Protein AF-A0A0A0AAV8-F1 (afdb_monomer_lite)

Foldseek 3Di:
DVVVVLVVCVVPDVPPDPPNRDPVVVVVVVVVVVVVVVVVVVVVVVVVVVVVVCVVVVD

Organism: Charadrius vociferus (NCBI:txid50402)

Sequence (59 aa):
AAIDFLLLAHGHGCEDFEGMCCMNLSDHSESIHKKLQQLQDNMKKLTVTNWGLDRLLGS

pLDDT: mean 70.23, std 11.97, range [52.44, 93.06]

Radius of gyration: 21.95 Å; chains: 1; bounding box: 43×15×60 Å

Secondary structure (DSSP, 8-state):
-HHHHHHHHHHS-TTSSTTTTT--HHHHHHHHHHHHHHHHHHHHHHHHHHHHHHHHHT-

Structure (mmCIF, N/CA/C/O backbone):
data_AF-A0A0A0AAV8-F1
#
_entry.id   AF-A0A0A0AAV8-F1
#
loop_
_atom_site.group_PDB
_atom_site.id
_atom_site.type_symbol
_atom_site.label_atom_id
_atom_site.label_alt_id
_atom_site.label_comp_id
_atom_site.label_asym_id
_atom_site.label_entity_id
_atom_site.label_seq_id
_atom_site.pdbx_PDB_ins_code
_atom_site.Cartn_x
_atom_site.Cartn_y
_atom_site.Cartn_z
_atom_site.occupancy
_atom_site.B_iso_or_equiv
_atom_site.auth_seq_id
_atom_site.auth_comp_id
_atom_site.auth_asym_id
_atom_site.auth_atom_id
_atom_site.pdbx_PDB_model_num
ATOM 1 N N . ALA A 1 1 ? -29.043 -0.160 4.848 1.00 66.31 1 ALA A N 1
ATOM 2 C CA . ALA A 1 1 ? -29.408 -0.849 6.105 1.00 66.31 1 ALA A CA 1
ATOM 3 C C . ALA A 1 1 ? -28.178 -1.396 6.827 1.00 66.31 1 ALA A C 1
ATOM 5 O O . ALA A 1 1 ? -27.817 -0.846 7.853 1.00 66.31 1 ALA A O 1
ATOM 6 N N . ALA A 1 2 ? -27.494 -2.420 6.298 1.00 61.94 2 ALA A N 1
ATOM 7 C CA . ALA A 1 2 ? -26.304 -2.977 6.958 1.00 61.94 2 ALA A CA 1
ATOM 8 C C . ALA A 1 2 ? -25.106 -2.007 6.968 1.00 61.94 2 ALA A C 1
ATOM 10 O O . ALA A 1 2 ? -24.453 -1.845 7.989 1.00 61.94 2 ALA A O 1
ATOM 11 N N . ILE A 1 3 ? -24.852 -1.321 5.848 1.00 64.88 3 ILE A N 1
ATOM 12 C CA . ILE A 1 3 ? -23.736 -0.367 5.715 1.00 64.88 3 ILE A CA 1
ATOM 13 C C . ILE A 1 3 ? -23.952 0.868 6.604 1.00 64.88 3 ILE A C 1
ATOM 15 O O . ILE A 1 3 ? -23.034 1.289 7.298 1.00 64.88 3 ILE A O 1
ATOM 19 N N . ASP A 1 4 ? -25.176 1.401 6.645 1.00 72.25 4 ASP A N 1
ATOM 20 C CA . ASP A 1 4 ? -25.520 2.564 7.477 1.00 72.25 4 ASP A CA 1
ATOM 21 C C . ASP A 1 4 ? -25.364 2.261 8.975 1.00 72.25 4 ASP A C 1
ATOM 23 O O . ASP A 1 4 ? -24.867 3.092 9.731 1.00 72.25 4 ASP A O 1
ATOM 27 N N . PHE A 1 5 ? -25.724 1.042 9.395 1.00 69.38 5 PHE A N 1
ATOM 28 C CA . PHE A 1 5 ? -25.571 0.579 10.775 1.00 69.38 5 PHE A CA 1
ATOM 29 C C . PHE A 1 5 ? -24.093 0.470 11.185 1.00 69.38 5 PHE A C 1
ATOM 31 O O . PHE A 1 5 ? -23.720 0.881 12.281 1.00 69.38 5 PHE A O 1
ATOM 38 N N . LEU A 1 6 ? -23.236 -0.015 10.280 1.00 68.88 6 LEU A N 1
ATOM 39 C CA . LEU A 1 6 ? -21.790 -0.115 10.507 1.00 68.88 6 LEU A CA 1
ATOM 40 C C . LEU A 1 6 ? -21.109 1.261 10.598 1.00 68.88 6 LEU A C 1
ATOM 42 O O . LEU A 1 6 ? -20.188 1.429 11.392 1.00 68.88 6 LEU A O 1
ATOM 46 N N . LEU A 1 7 ? -21.564 2.250 9.822 1.00 70.00 7 LEU A N 1
ATOM 47 C CA . LEU A 1 7 ? -21.038 3.620 9.886 1.00 70.00 7 LEU A CA 1
ATOM 48 C C . LEU A 1 7 ? -21.470 4.349 11.168 1.00 70.00 7 LEU A C 1
ATOM 50 O O . LEU A 1 7 ? -20.661 5.051 11.772 1.00 70.00 7 LEU A O 1
ATOM 54 N N . LEU A 1 8 ? -22.713 4.147 11.617 1.00 68.88 8 LEU A N 1
ATOM 55 C CA . LEU A 1 8 ? -23.216 4.685 12.888 1.00 68.88 8 LEU A CA 1
ATOM 56 C C . LEU A 1 8 ? -22.450 4.123 14.095 1.00 68.88 8 LEU A C 1
ATOM 58 O O . LEU A 1 8 ? -22.059 4.891 14.973 1.00 68.88 8 LEU A O 1
ATOM 62 N N . ALA A 1 9 ? -22.167 2.816 14.098 1.00 64.69 9 ALA A N 1
ATOM 63 C CA . ALA A 1 9 ? -21.379 2.149 15.139 1.00 64.69 9 ALA A CA 1
ATOM 64 C C . A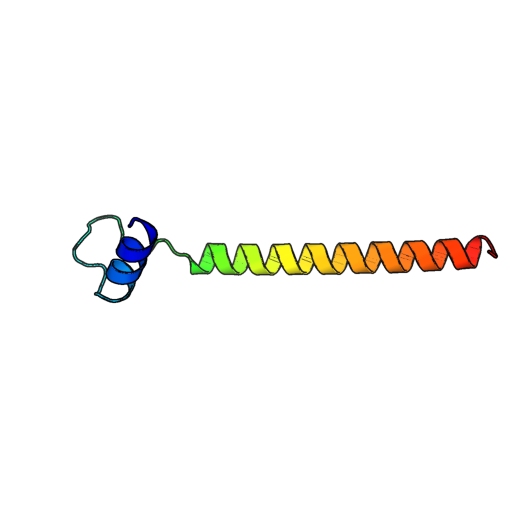LA A 1 9 ? -19.888 2.547 15.143 1.00 64.69 9 ALA A C 1
ATOM 66 O O . ALA A 1 9 ? -19.195 2.335 16.130 1.00 64.69 9 ALA A O 1
ATOM 67 N N . HIS A 1 10 ? -19.379 3.116 14.045 1.00 64.12 10 HIS A N 1
ATOM 68 C CA . HIS A 1 10 ? -18.026 3.673 13.989 1.00 64.12 10 HIS A CA 1
ATOM 69 C C . HIS A 1 10 ? -17.969 5.094 14.578 1.00 64.12 10 HIS A C 1
ATOM 71 O O . HIS A 1 10 ? -16.972 5.467 15.191 1.00 64.12 10 HIS A O 1
ATOM 77 N N . GLY A 1 11 ? -19.019 5.901 14.372 1.00 61.00 11 GLY A N 1
ATOM 78 C CA . GLY A 1 11 ? -19.084 7.298 14.821 1.00 61.00 11 GLY A CA 1
ATOM 79 C C . GLY A 1 11 ? -19.466 7.480 16.294 1.00 61.00 11 GLY A C 1
ATOM 80 O O . GLY A 1 11 ? -19.056 8.461 16.911 1.00 61.00 11 GLY A O 1
ATOM 81 N N . HIS A 1 12 ? -20.219 6.538 16.865 1.00 61.16 12 HIS A N 1
ATOM 82 C CA . HIS A 1 12 ? -20.497 6.457 18.299 1.00 61.16 12 HIS A CA 1
ATOM 83 C C . HIS A 1 12 ? -19.614 5.363 18.901 1.00 61.16 12 HIS A C 1
ATOM 85 O O . HIS A 1 12 ? -19.689 4.225 18.459 1.00 61.16 12 HIS A O 1
ATOM 91 N N . GLY A 1 13 ? -18.753 5.734 19.856 1.00 57.44 13 GLY A N 1
ATOM 92 C CA . GLY A 1 13 ? -17.723 4.882 20.457 1.00 57.44 13 GLY A CA 1
ATOM 93 C C . GLY A 1 13 ? -18.161 3.432 20.653 1.00 57.44 13 GLY A C 1
ATOM 94 O O . GLY A 1 13 ? -19.247 3.156 21.155 1.00 57.44 13 GLY A O 1
ATOM 95 N N . CYS A 1 14 ? -17.298 2.524 20.208 1.00 61.53 14 CYS A N 1
ATOM 96 C CA . CYS A 1 14 ? -17.541 1.095 20.096 1.00 61.53 14 CYS A CA 1
ATOM 97 C C . CYS A 1 14 ? -17.572 0.372 21.459 1.00 61.53 14 CYS A C 1
ATOM 99 O O . CYS A 1 14 ? -16.778 -0.530 21.722 1.00 61.53 14 CYS A O 1
ATOM 101 N N . GLU A 1 15 ? -18.453 0.816 22.351 1.00 56.06 15 GLU A N 1
ATOM 102 C CA . GLU A 1 15 ? -18.598 0.305 23.717 1.00 56.06 15 GLU A CA 1
ATOM 103 C C . GLU A 1 15 ? -19.889 -0.516 23.896 1.00 56.06 15 GLU A C 1
ATOM 105 O O . GLU A 1 15 ? -19.940 -1.363 24.781 1.00 56.06 15 GLU A O 1
ATOM 110 N N . ASP A 1 16 ? -20.886 -0.375 23.010 1.00 53.34 16 ASP A N 1
ATOM 111 C CA . ASP A 1 16 ? -22.196 -1.040 23.162 1.00 53.34 16 ASP A CA 1
ATOM 112 C C . ASP A 1 16 ? -22.293 -2.450 22.544 1.00 53.34 16 ASP A C 1
ATOM 114 O O . ASP A 1 16 ? -23.259 -3.174 22.786 1.00 53.34 16 ASP A O 1
ATOM 118 N N . PHE A 1 17 ? -21.303 -2.881 21.759 1.00 55.38 17 PHE A N 1
ATOM 119 C CA . PHE A 1 17 ? -21.270 -4.229 21.185 1.00 55.38 17 PHE A CA 1
ATOM 120 C C . PHE A 1 17 ? -19.974 -4.927 21.588 1.00 55.38 17 PHE A C 1
ATOM 122 O O . PHE A 1 17 ? -18.918 -4.679 21.001 1.00 55.38 17 PHE A O 1
ATOM 129 N N . GLU A 1 18 ? -20.087 -5.822 22.573 1.00 52.44 18 GLU A N 1
ATOM 130 C CA . GLU A 1 18 ? -19.056 -6.698 23.158 1.00 52.44 18 GLU A CA 1
ATOM 131 C C . GLU A 1 18 ? -18.478 -7.698 22.122 1.00 52.44 18 GLU A C 1
ATOM 133 O O . GLU A 1 18 ? -18.579 -8.915 22.243 1.00 52.44 18 GLU A O 1
ATOM 138 N N . GLY A 1 19 ? -17.928 -7.174 21.025 1.00 55.69 19 GLY A N 1
ATOM 139 C CA . GLY A 1 19 ? -17.474 -7.937 19.861 1.00 55.69 19 GLY A CA 1
ATOM 140 C C . GLY A 1 19 ? -17.382 -7.151 18.545 1.00 55.69 19 GLY A C 1
ATOM 141 O O . GLY A 1 19 ? -16.858 -7.688 17.573 1.00 55.69 19 GLY A O 1
ATOM 142 N N . MET A 1 20 ? -17.845 -5.894 18.482 1.00 56.00 20 MET A N 1
ATOM 143 C CA . MET A 1 20 ? -17.624 -5.010 17.317 1.00 56.00 20 MET A CA 1
ATOM 144 C C . MET A 1 20 ? -16.494 -4.000 17.544 1.00 56.00 20 MET A C 1
ATOM 146 O O . MET A 1 20 ? -16.202 -3.205 16.647 1.00 56.00 20 MET A O 1
ATOM 150 N N . CYS A 1 21 ? -15.847 -4.033 18.717 1.00 60.38 21 CYS A N 1
ATOM 151 C CA . CYS A 1 21 ? -14.688 -3.202 19.022 1.00 60.38 21 CYS A CA 1
ATOM 152 C C . CYS A 1 21 ? -13.549 -3.582 18.082 1.00 60.38 21 CYS A C 1
ATOM 154 O O . CYS A 1 21 ? -12.852 -4.576 18.266 1.00 60.38 21 CYS A O 1
ATOM 156 N N . CYS A 1 22 ? -13.421 -2.776 17.031 1.00 62.31 22 CYS A N 1
ATOM 157 C CA . CYS A 1 22 ? -12.350 -2.820 16.057 1.00 62.31 22 CYS A CA 1
ATOM 158 C C . CYS A 1 22 ? -12.358 -4.090 15.190 1.00 62.31 22 CYS A C 1
ATOM 160 O O . CYS A 1 22 ? -11.491 -4.955 15.310 1.00 62.31 22 CYS A O 1
ATOM 162 N N . MET A 1 23 ? -13.212 -4.122 14.156 1.00 54.34 23 MET A N 1
ATOM 163 C CA . MET A 1 23 ? -12.674 -4.631 12.890 1.00 54.34 23 MET A CA 1
ATOM 164 C C . MET A 1 23 ? -11.493 -3.715 12.573 1.00 54.34 23 MET A C 1
ATOM 166 O O . MET A 1 23 ? -11.708 -2.549 12.241 1.00 54.34 23 MET A O 1
ATOM 170 N N . ASN A 1 24 ? -10.259 -4.187 12.769 1.00 56.12 24 ASN A N 1
ATOM 171 C CA . ASN A 1 24 ? -9.069 -3.446 12.374 1.00 56.12 24 ASN A CA 1
ATOM 172 C C . ASN A 1 24 ? -9.052 -3.369 10.838 1.00 56.12 24 ASN A C 1
ATOM 174 O O . ASN A 1 24 ? -8.378 -4.127 10.143 1.00 56.12 24 ASN A O 1
ATOM 178 N N . LEU A 1 25 ? -9.874 -2.470 10.299 1.00 54.75 25 LEU A N 1
ATOM 179 C CA . LEU A 1 25 ? -9.951 -2.157 8.882 1.00 54.75 25 LEU A CA 1
ATOM 180 C C . LEU A 1 25 ? -8.638 -1.523 8.415 1.00 54.75 25 LEU A C 1
ATOM 182 O O . LEU A 1 25 ? -8.379 -1.534 7.217 1.00 54.75 25 LEU A O 1
ATOM 186 N N . SER A 1 26 ? -7.792 -1.027 9.331 1.00 56.06 26 SER A N 1
ATOM 187 C CA . SER A 1 26 ? -6.467 -0.498 9.004 1.00 56.06 26 SER A CA 1
ATOM 188 C C . SER A 1 26 ? -5.581 -1.591 8.407 1.00 56.06 26 SER A C 1
ATOM 190 O O . SER A 1 26 ? -5.121 -1.435 7.276 1.00 56.06 26 SER A O 1
ATOM 192 N N . ASP A 1 27 ? -5.467 -2.750 9.066 1.00 5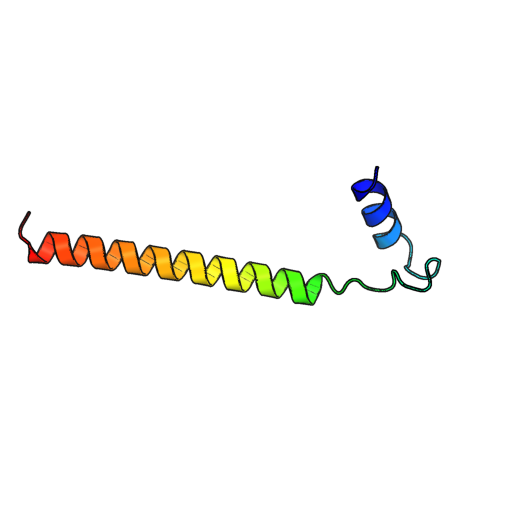8.38 27 ASP A N 1
ATOM 193 C CA . ASP A 1 27 ? -4.637 -3.869 8.584 1.00 58.38 27 ASP A CA 1
ATOM 194 C C . ASP A 1 27 ? -5.119 -4.416 7.229 1.00 58.38 27 ASP A C 1
ATOM 196 O O . ASP A 1 27 ? -4.322 -4.816 6.373 1.00 58.38 27 ASP A O 1
ATOM 200 N N . HIS A 1 28 ? -6.436 -4.416 6.992 1.00 59.34 28 HIS A N 1
ATOM 201 C CA . HIS A 1 28 ? -6.998 -4.820 5.700 1.00 59.34 28 HIS A CA 1
ATOM 202 C C . HIS A 1 28 ? -6.883 -3.731 4.622 1.00 59.34 28 HIS A C 1
ATOM 204 O O . HIS A 1 28 ? -6.631 -4.059 3.460 1.00 59.34 28 HIS A O 1
ATOM 210 N N . SER A 1 29 ? -7.007 -2.451 4.975 1.00 58.09 29 SER A N 1
ATOM 211 C CA . SER A 1 29 ? -6.875 -1.330 4.034 1.00 58.09 29 SER A CA 1
ATOM 212 C C . SER A 1 29 ? -5.434 -1.162 3.538 1.00 58.09 29 SER A C 1
ATOM 214 O O . SER A 1 29 ? -5.215 -0.999 2.334 1.00 58.09 29 SER A O 1
ATOM 216 N N . GLU A 1 30 ? -4.445 -1.343 4.419 1.00 60.91 30 GLU A N 1
ATOM 217 C CA . GLU A 1 30 ? -3.028 -1.398 4.045 1.00 60.91 30 GLU A CA 1
ATOM 218 C C . GLU A 1 30 ? -2.732 -2.575 3.105 1.00 60.91 30 GLU A C 1
ATOM 220 O O . GLU A 1 30 ? -1.960 -2.447 2.150 1.00 60.91 30 GLU A O 1
ATOM 225 N N . SER A 1 31 ? -3.374 -3.724 3.337 1.00 73.12 31 SER A N 1
ATOM 226 C CA . SER A 1 31 ? -3.236 -4.918 2.496 1.00 73.12 31 SER A CA 1
ATOM 227 C C . SER A 1 31 ? -3.811 -4.710 1.088 1.00 73.12 31 SER A C 1
ATOM 229 O O . SER A 1 31 ? -3.193 -5.112 0.098 1.00 73.12 31 SER A O 1
ATOM 231 N N . ILE A 1 32 ? -4.956 -4.029 0.965 1.00 80.56 32 ILE A N 1
ATOM 232 C CA . ILE A 1 32 ? -5.571 -3.709 -0.335 1.00 80.56 32 ILE A CA 1
ATOM 233 C C . ILE A 1 32 ? -4.715 -2.705 -1.114 1.00 80.56 32 ILE A C 1
ATOM 235 O O . ILE A 1 32 ? -4.475 -2.911 -2.306 1.00 80.56 32 ILE A O 1
ATOM 239 N N . HIS A 1 33 ? -4.203 -1.661 -0.455 1.00 81.75 33 HIS A N 1
ATOM 240 C CA . HIS A 1 33 ? -3.356 -0.662 -1.110 1.00 81.75 33 HIS A CA 1
ATOM 241 C C . HIS A 1 33 ? -2.066 -1.287 -1.666 1.00 81.75 33 HIS A C 1
ATOM 243 O O . HIS A 1 33 ? -1.717 -1.067 -2.828 1.00 81.75 33 HIS A O 1
ATOM 249 N N . LYS A 1 34 ? -1.413 -2.163 -0.887 1.00 83.44 34 LYS A N 1
ATOM 250 C CA . LYS A 1 34 ? -0.229 -2.920 -1.333 1.00 83.44 34 LYS A CA 1
ATOM 251 C C . LYS A 1 34 ? -0.528 -3.811 -2.541 1.00 83.44 34 LYS A C 1
ATOM 253 O O . LYS A 1 34 ? 0.246 -3.820 -3.496 1.00 83.44 34 LYS A O 1
ATOM 258 N N . LYS A 1 35 ? -1.657 -4.528 -2.540 1.00 85.69 35 LYS A N 1
ATOM 259 C CA . LYS A 1 35 ? -2.061 -5.386 -3.670 1.00 85.69 35 LYS A CA 1
ATOM 260 C C . LYS A 1 35 ? -2.357 -4.582 -4.940 1.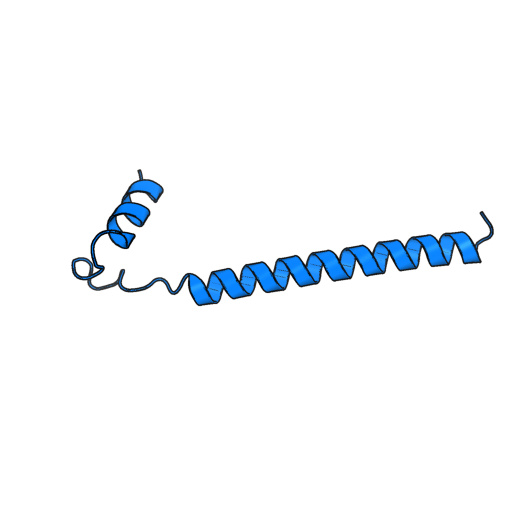00 85.69 35 LYS A C 1
ATOM 262 O O . LYS A 1 35 ? -1.981 -5.012 -6.029 1.00 85.69 35 LYS A O 1
ATOM 267 N N . LEU A 1 36 ? -2.988 -3.413 -4.814 1.00 90.94 36 LEU A N 1
ATOM 268 C CA . LEU A 1 36 ? -3.227 -2.509 -5.945 1.00 90.94 36 LEU A CA 1
ATOM 269 C C . LEU A 1 36 ? -1.915 -1.982 -6.535 1.00 90.94 36 L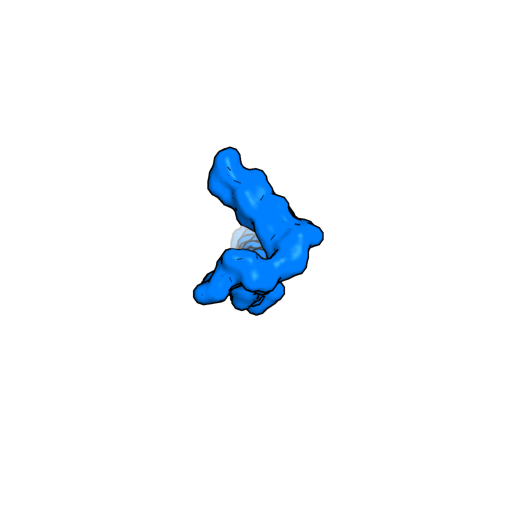EU A C 1
ATOM 271 O O . LEU A 1 36 ? -1.752 -1.989 -7.755 1.00 90.94 36 LEU A O 1
ATOM 275 N N . GLN A 1 37 ? -0.964 -1.589 -5.687 1.00 90.50 37 GLN A N 1
ATOM 276 C CA . GLN A 1 37 ? 0.355 -1.144 -6.132 1.00 90.50 37 GLN A CA 1
ATOM 277 C C . GLN A 1 37 ? 1.110 -2.264 -6.867 1.00 90.50 37 GLN A C 1
ATOM 279 O O . GLN A 1 37 ? 1.615 -2.051 -7.968 1.00 90.50 37 GLN A O 1
ATOM 284 N N . GLN A 1 38 ? 1.096 -3.486 -6.325 1.00 93.06 38 GLN A N 1
ATOM 285 C CA . GLN A 1 38 ? 1.679 -4.658 -6.988 1.00 93.06 38 GLN A CA 1
ATOM 286 C C . GLN A 1 38 ? 1.043 -4.933 -8.356 1.00 93.06 38 GLN A C 1
ATOM 288 O O . GLN A 1 38 ? 1.751 -5.243 -9.315 1.00 93.06 38 GLN A O 1
ATOM 293 N N . LEU A 1 39 ? -0.282 -4.801 -8.475 1.00 92.12 39 LEU A N 1
ATOM 294 C CA . LEU A 1 39 ? -0.975 -4.970 -9.751 1.00 92.12 39 LEU A CA 1
ATOM 295 C C . LEU A 1 39 ? -0.540 -3.909 -10.774 1.00 92.12 39 LEU A C 1
ATOM 297 O O . LEU A 1 39 ? -0.259 -4.251 -11.922 1.00 92.12 39 LEU A O 1
ATOM 301 N N . GLN A 1 40 ? -0.435 -2.642 -10.365 1.00 91.69 40 GLN A N 1
ATOM 302 C CA . GLN A 1 40 ? 0.029 -1.558 -11.236 1.00 91.69 40 GLN A CA 1
ATOM 303 C C . GLN A 1 40 ? 1.472 -1.767 -11.709 1.00 91.69 40 GLN A C 1
ATOM 305 O O . GLN A 1 40 ? 1.759 -1.578 -12.892 1.00 91.69 40 GLN A O 1
ATOM 310 N N . ASP A 1 41 ? 2.370 -2.188 -10.821 1.00 91.06 41 ASP A N 1
ATOM 311 C CA . ASP A 1 41 ? 3.771 -2.435 -11.172 1.00 91.06 41 ASP A CA 1
ATOM 312 C C . ASP A 1 41 ? 3.918 -3.633 -12.119 1.00 91.06 41 ASP A C 1
ATOM 314 O O . ASP A 1 41 ? 4.666 -3.568 -13.100 1.00 91.06 41 ASP A O 1
ATOM 318 N N . ASN A 1 42 ? 3.131 -4.690 -11.902 1.00 89.94 42 ASN A N 1
ATOM 319 C CA . ASN A 1 42 ? 3.068 -5.830 -12.814 1.00 89.94 42 ASN A CA 1
ATOM 320 C C . ASN A 1 42 ? 2.553 -5.424 -14.204 1.00 89.94 42 ASN A C 1
ATOM 322 O O . ASN A 1 42 ? 3.133 -5.834 -15.211 1.00 89.94 42 ASN A O 1
ATOM 326 N N . MET A 1 43 ? 1.513 -4.585 -14.279 1.00 87.81 43 MET A N 1
ATOM 327 C CA . MET A 1 43 ? 1.005 -4.077 -15.558 1.00 87.81 43 MET A CA 1
ATOM 328 C C . MET A 1 43 ? 2.050 -3.241 -16.298 1.00 87.81 43 MET A C 1
ATOM 330 O O . MET A 1 43 ? 2.268 -3.484 -17.483 1.00 87.81 43 MET A O 1
ATOM 334 N N . LYS A 1 44 ? 2.744 -2.320 -15.613 1.00 83.44 44 LYS A N 1
ATOM 335 C CA . LYS A 1 44 ? 3.828 -1.519 -16.214 1.00 83.44 44 LYS A CA 1
ATOM 336 C C . LYS A 1 44 ? 4.937 -2.408 -16.773 1.00 83.44 44 LYS A C 1
ATOM 338 O O . LYS A 1 44 ? 5.420 -2.168 -17.876 1.00 83.44 44 LYS A O 1
ATOM 343 N N . LYS A 1 45 ? 5.324 -3.457 -16.038 1.00 82.38 45 LYS A N 1
ATOM 344 C CA . LYS A 1 45 ? 6.340 -4.415 -16.493 1.00 82.38 45 LYS A CA 1
ATOM 345 C C . LYS A 1 45 ? 5.901 -5.139 -17.766 1.00 82.38 45 LYS A C 1
ATOM 347 O O . LYS A 1 45 ? 6.694 -5.244 -18.695 1.00 82.38 45 LYS A O 1
ATOM 352 N N . LEU A 1 46 ? 4.640 -5.568 -17.832 1.00 82.75 46 LEU A N 1
ATOM 353 C CA . LEU A 1 46 ? 4.065 -6.189 -19.027 1.00 82.75 46 LEU A CA 1
ATOM 354 C C . LEU A 1 46 ? 4.064 -5.229 -20.227 1.00 82.75 46 LEU A C 1
ATOM 356 O O . LEU A 1 46 ? 4.455 -5.638 -21.317 1.00 82.75 46 LEU A O 1
ATOM 360 N N . THR A 1 47 ? 3.708 -3.952 -20.040 1.00 75.69 47 THR A N 1
ATOM 361 C CA . THR A 1 47 ? 3.737 -2.956 -21.132 1.00 75.69 47 THR A CA 1
ATOM 362 C C . THR A 1 47 ? 5.159 -2.690 -21.627 1.00 75.69 47 THR A C 1
ATOM 364 O O . THR A 1 47 ? 5.389 -2.600 -22.831 1.00 75.69 47 THR A O 1
ATOM 367 N N . VAL A 1 48 ? 6.130 -2.609 -20.711 1.00 72.88 48 VAL A N 1
ATOM 368 C CA . VAL A 1 48 ? 7.551 -2.434 -21.054 1.00 72.88 48 VAL A CA 1
ATOM 369 C C . VAL A 1 48 ? 8.091 -3.650 -21.807 1.00 72.88 48 VAL A C 1
ATOM 371 O O . VAL A 1 48 ? 8.830 -3.485 -22.776 1.00 72.88 48 VAL A O 1
ATOM 374 N N . THR A 1 49 ? 7.715 -4.868 -21.403 1.00 73.62 49 THR A N 1
ATOM 375 C CA . THR A 1 49 ? 8.083 -6.088 -22.134 1.00 73.62 49 THR A CA 1
ATOM 376 C C . THR A 1 49 ? 7.442 -6.126 -23.518 1.00 73.62 49 THR A C 1
ATOM 378 O O . THR A 1 49 ? 8.139 -6.463 -24.467 1.00 73.62 49 THR A O 1
ATOM 381 N N . ASN A 1 50 ? 6.175 -5.726 -23.661 1.00 72.62 50 ASN A N 1
ATOM 382 C CA . ASN A 1 50 ? 5.510 -5.667 -24.965 1.00 72.62 50 ASN A CA 1
ATOM 383 C C . ASN A 1 50 ? 6.245 -4.725 -25.925 1.00 72.62 50 ASN A C 1
ATOM 385 O O . ASN A 1 50 ? 6.692 -5.158 -26.978 1.00 72.62 50 ASN A O 1
ATOM 389 N N . TRP A 1 51 ? 6.489 -3.479 -25.508 1.00 69.88 51 TRP A N 1
ATOM 390 C CA . TRP A 1 51 ? 7.232 -2.507 -26.315 1.00 69.88 51 TRP A CA 1
ATOM 391 C C . TRP A 1 51 ? 8.670 -2.957 -26.630 1.00 69.88 51 TRP A C 1
ATOM 393 O O . TRP A 1 51 ? 9.188 -2.712 -27.719 1.00 69.88 51 TRP A O 1
ATOM 403 N N . GLY A 1 52 ? 9.329 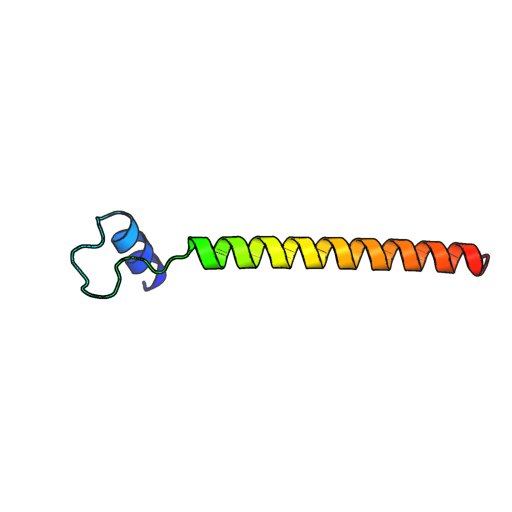-3.637 -25.686 1.00 71.69 52 GLY A N 1
ATOM 404 C CA . GLY A 1 52 ? 10.656 -4.215 -25.900 1.00 71.69 52 GLY A CA 1
ATOM 405 C C . GLY A 1 52 ? 10.658 -5.341 -26.935 1.00 71.69 52 GLY A C 1
ATOM 406 O O . GLY A 1 52 ? 11.587 -5.425 -27.735 1.00 71.69 52 GLY A O 1
ATOM 407 N N . LEU A 1 53 ? 9.617 -6.175 -26.946 1.00 74.31 53 LEU A N 1
ATOM 408 C CA . LEU A 1 53 ? 9.427 -7.220 -27.948 1.00 74.31 53 LEU A CA 1
ATOM 409 C C . LEU A 1 53 ? 9.092 -6.622 -29.316 1.00 74.31 53 LEU A C 1
ATOM 411 O O . LEU A 1 53 ? 9.734 -7.006 -30.286 1.00 74.31 53 LEU A O 1
ATOM 415 N N . ASP A 1 54 ? 8.198 -5.634 -29.393 1.00 75.50 54 ASP A N 1
ATOM 416 C CA . ASP A 1 54 ? 7.865 -4.931 -30.643 1.00 75.50 54 ASP A CA 1
ATOM 417 C C . ASP A 1 54 ? 9.128 -4.324 -31.285 1.00 75.50 54 ASP A C 1
ATOM 419 O O . ASP A 1 54 ? 9.403 -4.497 -32.473 1.00 75.50 54 ASP A O 1
ATOM 423 N N . ARG A 1 55 ? 9.984 -3.699 -30.463 1.00 76.94 55 ARG A N 1
ATOM 424 C CA . ARG A 1 55 ? 11.268 -3.140 -30.906 1.00 76.94 55 ARG A CA 1
ATOM 425 C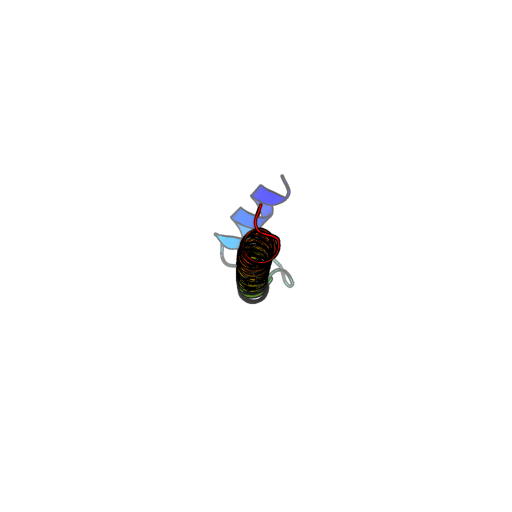 C . ARG A 1 55 ? 12.278 -4.207 -31.345 1.00 76.94 55 ARG A C 1
ATOM 427 O O . ARG A 1 55 ? 13.059 -3.949 -32.259 1.00 76.94 55 ARG A O 1
ATOM 434 N N . LEU A 1 56 ? 12.308 -5.370 -30.691 1.00 69.06 56 LEU A N 1
ATOM 435 C CA . LEU A 1 56 ? 13.186 -6.490 -31.065 1.00 69.06 56 LEU A CA 1
ATOM 436 C C . LEU A 1 56 ? 12.719 -7.200 -32.338 1.00 69.06 56 LEU A C 1
ATOM 438 O O . LEU A 1 56 ? 13.551 -7.694 -33.096 1.00 69.06 56 LEU A O 1
ATOM 442 N N . LEU A 1 57 ? 11.408 -7.250 -32.569 1.00 78.31 57 LEU A N 1
ATOM 443 C CA . LEU A 1 57 ? 10.803 -7.879 -33.740 1.00 78.31 57 LEU A CA 1
ATOM 444 C C . LEU A 1 57 ? 10.804 -6.966 -34.975 1.00 78.31 57 LEU A C 1
ATOM 446 O O . LEU A 1 57 ? 10.502 -7.437 -36.068 1.00 78.31 57 LEU A O 1
ATOM 450 N N . GLY A 1 58 ? 11.206 -5.699 -34.828 1.00 69.88 58 GLY A N 1
ATOM 451 C CA . GLY A 1 58 ? 11.400 -4.773 -35.944 1.00 69.88 58 GLY A CA 1
ATOM 452 C C . GLY A 1 58 ? 10.113 -4.409 -36.690 1.00 69.88 58 GLY A C 1
ATOM 453 O O . GLY A 1 58 ? 10.198 -4.002 -37.849 1.00 69.88 58 GLY A O 1
ATOM 454 N N . SER A 1 59 ? 8.954 -4.588 -36.049 1.00 60.91 59 SER A N 1
ATOM 455 C CA . SER A 1 59 ? 7.643 -4.130 -36.530 1.00 60.91 59 SER A CA 1
ATOM 456 C C . SER A 1 59 ? 7.470 -2.624 -36.387 1.00 60.91 59 SER A C 1
ATOM 458 O O . SER A 1 59 ? 7.897 -2.094 -35.334 1.00 60.91 59 SER A O 1
#